Protein 5M1M (pdb70)

Organism: Influenza C virus (strain C/Ann Arbor/1/1950) (NCBI:txid11553)

Foldseek 3Di:
DVVLVLVLLCLVCVPPDDCVSVQLSCQLVVDDVSLLVSLVCLLVPPDPDDLVNSLLSNLVSCLSPVVRDARVSNLVVLCVLQVPDDPVLLVVLVVQLQVLPAQVSLLCCCVVVVDDPNSLSSQSSCCRVPVVVHDSRSSSSSSSSVSVVVSVVD

Radius of gyration: 14.57 Å; Cα contacts (8 Å, |Δi|>4): 169; chains: 1; bounding box: 37×27×37 Å

InterPro domains:
  IPR004267 Influenza C virus M2 protein [PF03021] (236-374)
  IPR004271 Influenza C virus M1 protein [PF03026] (1-235)

Nearest PDB structures (foldseek):
  5m1m-assembly1_A  TM=1.007E+00  e=1.439E-20  Influenza C virus (C/Ann Arbor/1/50)
  5cqe-assembly1_A  TM=7.209E-01  e=7.402E-03  Influenza A virus (A/Puerto Rico/8/1934(H1N1))
  1aa7-assembly1_B  TM=7.160E-01  e=8.946E-03  unidentified influenza virus
  5v7s-assembly2_A-2  TM=7.072E-01  e=1.134E-02  Influenza A virus (A/Wilson-Smith/1933(H1N1))
  4iq4-assembly1_A  TM=7.122E-01  e=4.270E-02  Kitasatospora aureofaciens

Structure (mmCIF, N/CA/C/O backbone):
data_5M1M
#
_entry.id   5M1M
#
_cell.length_a   66.398
_cell.length_b   26.841
_cell.length_c   77.224
_cell.angle_alpha   90.00
_cell.angle_beta   108.40
_cell.angle_gamma   90.00
#
_symmetry.space_group_name_H-M   'C 1 2 1'
#
loop_
_entity.id
_entity.type
_entity.pdbx_description
1 polymer 'Matrix protein 1'
2 non-polymer 'MAGNESIUM ION'
3 water water
#
loop_
_atom_site.group_PDB
_atom_site.id
_atom_site.type_symbol
_atom_site.label_atom_id
_atom_site.label_alt_id
_atom_site.label_comp_id
_atom_site.label_asym_id
_atom_site.label_entity_id
_atom_site.label_seq_id
_atom_site.pdbx_PDB_ins_code
_atom_site.Cartn_x
_atom_site.Cartn_y
_atom_site.Cartn_z
_atom_site.occupancy
_atom_site.B_iso_or_equiv
_atom_site.auth_seq_id
_atom_site.auth_comp_id
_atom_site.auth_asym_id
_atom_site.auth_atom_id
_atom_site.pdbx_PDB_model_num
ATOM 1 N N . ALA A 1 2 ? 4.359 33.281 15.891 1.00 30.00 2 ALA A N 1
ATOM 2 C CA . ALA A 1 2 ? 3.658 32.251 15.192 1.00 30.00 2 ALA A CA 1
ATOM 3 C C . ALA A 1 2 ? 3.431 31.271 16.289 1.00 30.00 2 ALA A C 1
ATOM 4 O O . ALA A 1 2 ? 3.167 30.133 16.038 1.00 30.00 2 ALA A O 1
ATOM 6 N N . HIS A 1 3 ? 3.582 31.746 17.521 1.00 33.94 3 HIS A N 1
ATOM 7 C CA . HIS A 1 3 ? 3.406 30.861 18.612 1.00 31.56 3 HIS A CA 1
ATOM 8 C C . HIS A 1 3 ? 2.030 30.391 18.742 1.00 28.65 3 HIS A C 1
ATOM 9 O O . HIS A 1 3 ? 1.857 29.362 19.246 1.00 25.86 3 HIS A O 1
ATOM 16 N N . GLU A 1 4 ? 1.086 31.083 18.189 1.00 26.82 4 GLU A N 1
ATOM 17 C CA . GLU A 1 4 ? -0.219 30.564 18.109 1.00 30.60 4 GLU A CA 1
ATOM 18 C C . GLU A 1 4 ? -0.321 29.277 17.282 1.00 27.49 4 GLU A C 1
ATOM 19 O O . GLU A 1 4 ? -0.984 28.359 17.647 1.00 27.46 4 GLU A O 1
ATOM 25 N N . ILE A 1 5 ? 0.402 29.220 16.185 1.00 25.85 5 ILE A N 1
ATOM 26 C CA . ILE A 1 5 ? 0.401 28.051 15.363 1.00 22.57 5 ILE A CA 1
ATOM 27 C C . ILE A 1 5 ? 1.207 27.036 16.070 1.00 23.34 5 ILE A C 1
ATOM 28 O O . ILE A 1 5 ? 0.839 25.908 16.011 1.00 22.51 5 ILE A O 1
ATOM 33 N N . LEU A 1 6 ? 2.232 27.438 16.804 1.00 20.97 6 LEU A N 1
ATOM 34 C CA . LEU A 1 6 ? 2.982 26.432 17.546 1.00 21.94 6 LEU A CA 1
ATOM 35 C C . LEU A 1 6 ? 2.089 25.705 18.545 1.00 22.98 6 LEU A C 1
ATOM 36 O O . LEU A 1 6 ? 2.089 24.475 18.613 1.00 21.88 6 LEU A O 1
ATOM 41 N N . ILE A 1 7 ? 1.327 26.472 19.318 1.00 23.95 7 ILE A N 1
ATOM 42 C CA . ILE A 1 7 ? 0.426 25.902 20.312 1.00 24.99 7 ILE A CA 1
ATOM 43 C C . ILE A 1 7 ? -0.535 24.905 19.676 1.00 25.35 7 ILE A C 1
ATOM 44 O O . ILE A 1 7 ? -0.765 23.821 20.212 1.00 23.23 7 ILE A O 1
ATOM 49 N N . ALA A 1 8 ? -1.094 25.278 18.529 1.00 24.64 8 ALA A N 1
ATOM 50 C CA . ALA A 1 8 ? -2.031 24.414 17.814 1.00 27.39 8 ALA A CA 1
ATOM 51 C C . ALA A 1 8 ? -1.376 23.097 17.417 1.00 25.25 8 ALA A C 1
ATOM 52 O O . ALA A 1 8 ? -1.969 22.030 17.579 1.00 24.79 8 ALA A O 1
ATOM 54 N N . GLU A 1 9 ? -0.159 23.166 16.884 1.00 23.44 9 GLU A N 1
ATOM 55 C CA . GLU A 1 9 ? 0.537 21.945 16.479 1.00 22.65 9 GLU A CA 1
ATOM 56 C C . GLU A 1 9 ? 0.946 21.084 17.677 1.00 21.45 9 GLU A C 1
ATOM 57 O O . GLU A 1 9 ? 1.034 19.857 17.569 1.00 20.51 9 GLU A O 1
ATOM 63 N N . THR A 1 10 ? 1.228 21.721 18.807 1.00 22.29 10 THR A N 1
ATOM 64 C CA . THR A 1 1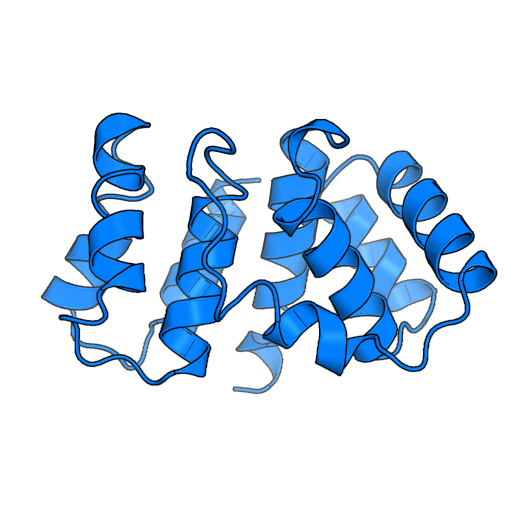0 ? 1.626 20.993 20.001 1.00 25.38 10 THR A CA 1
ATOM 65 C C . THR A 1 10 ? 0.406 20.264 20.547 1.00 24.23 10 THR A C 1
ATOM 66 O O . THR A 1 10 ? 0.498 19.101 20.945 1.00 23.60 10 THR A O 1
ATOM 70 N N . GLU A 1 11 ? -0.717 20.954 20.512 1.00 23.98 11 GLU A N 1
ATOM 71 C CA . GLU A 1 11 ? -2.003 20.370 20.906 1.00 26.16 11 GLU A CA 1
ATOM 72 C C . GLU A 1 11 ? -2.330 19.152 20.073 1.00 25.44 11 GLU A C 1
ATOM 73 O O . GLU A 1 11 ? -2.748 18.162 20.594 1.00 27.25 11 GLU A O 1
ATOM 79 N N . ALA A 1 12 ? -2.123 19.256 18.767 1.00 23.74 12 ALA A N 1
ATOM 80 C CA . ALA A 1 12 ? -2.342 18.140 17.856 1.00 20.68 12 ALA A CA 1
ATOM 81 C C . ALA A 1 12 ? -1.339 17.016 18.110 1.00 22.26 12 ALA A C 1
ATOM 82 O O . ALA A 1 12 ? -1.701 15.838 18.097 1.00 23.68 12 ALA A O 1
ATOM 84 N N . PHE A 1 13 ? -0.075 17.374 18.327 1.00 22.05 13 PHE A N 1
ATOM 85 C CA . PHE A 1 13 ? 0.946 16.388 18.652 1.00 18.44 13 PHE A CA 1
ATOM 86 C C . PHE A 1 13 ? 0.560 15.584 19.890 1.00 22.01 13 PHE A C 1
ATOM 87 O O . PHE A 1 13 ? 0.848 14.397 19.969 1.00 27.66 13 PHE A O 1
ATOM 95 N N . LEU A 1 14 ? -0.095 16.248 20.843 1.00 19.97 14 LEU A N 1
ATOM 96 C CA . LEU A 1 14 ? -0.469 15.626 22.120 1.00 24.09 14 LEU A CA 1
ATOM 97 C C . LEU A 1 14 ? -1.889 15.071 22.148 1.00 26.64 14 LEU A C 1
ATOM 98 O O . LEU A 1 14 ? -2.407 14.777 23.224 1.00 27.65 14 LEU A O 1
ATOM 103 N N . LYS A 1 15 ? -2.507 14.902 20.993 1.00 24.68 15 LYS A N 1
ATOM 104 C CA . LYS A 1 15 ? -3.944 14.617 20.948 1.00 23.57 15 LYS A CA 1
ATOM 105 C C . LYS A 1 15 ? -4.289 13.295 21.612 1.00 30.14 15 LYS A C 1
ATOM 106 O O . LYS A 1 15 ? -5.412 13.078 22.040 1.00 27.04 15 LYS A O 1
ATOM 112 N N . ASN A 1 16 ? -3.330 12.408 21.661 1.00 30.00 16 ASN A N 1
ATOM 113 C CA . ASN A 1 16 ? -3.620 11.093 22.184 1.00 30.00 16 ASN A CA 1
ATOM 114 C C . ASN A 1 16 ? -3.370 10.930 23.662 1.00 30.00 16 ASN A C 1
ATOM 115 O O . ASN A 1 16 ? -3.789 9.933 24.253 1.00 30.00 16 ASN A O 1
ATOM 120 N N . VAL A 1 17 ? -2.740 11.918 24.289 1.00 30.00 17 VAL A N 1
ATOM 121 C CA . VAL A 1 17 ? -2.615 11.933 25.758 1.00 30.00 17 VAL A CA 1
ATOM 122 C C . VAL A 1 17 ? -3.893 12.404 26.462 1.00 30.00 17 VAL A C 1
ATOM 123 O O . VAL A 1 17 ? -4.795 12.893 25.803 1.00 30.00 17 VAL A O 1
ATOM 127 N N . ALA A 1 18 ? -3.949 12.246 27.780 1.00 30.00 18 ALA A N 1
ATOM 128 C CA . ALA A 1 18 ? -5.120 12.646 28.552 1.00 30.00 18 ALA A CA 1
ATOM 129 C C . ALA A 1 18 ? -5.332 14.156 28.499 1.00 30.00 18 ALA A C 1
ATOM 130 O O . ALA A 1 18 ? -4.398 14.915 28.240 1.00 30.00 18 ALA A O 1
ATOM 132 N N . PRO A 1 19 ? -6.566 14.583 28.746 1.00 30.00 19 PRO A N 1
ATOM 133 C CA . PRO A 1 19 ? -6.905 16.010 28.732 1.00 30.00 19 PRO A CA 1
ATOM 134 C C . PRO A 1 19 ? -6.109 16.788 29.774 1.00 30.00 19 PRO A C 1
ATOM 135 O O . PRO A 1 19 ? -5.254 17.598 29.417 1.00 30.00 19 PRO A O 1
ATOM 139 N N . GLU A 1 20 ? -6.392 16.540 31.048 1.00 30.00 20 GLU A N 1
ATOM 140 C CA . GLU A 1 20 ? -5.693 17.218 32.133 1.00 30.00 20 GLU A CA 1
ATOM 141 C C . GLU A 1 20 ? -4.191 17.259 31.874 1.00 30.00 20 GLU A C 1
ATOM 142 O O . GLU A 1 20 ? -3.548 18.293 32.053 1.00 30.00 20 GLU A O 1
ATOM 148 N N . THR A 1 21 ? -3.638 16.127 31.451 1.00 33.98 21 THR A N 1
ATOM 149 C CA . THR A 1 21 ? -2.213 16.033 31.158 1.00 42.85 21 THR A CA 1
ATOM 150 C C . THR A 1 21 ? -1.826 16.971 30.020 1.00 42.70 21 THR A C 1
ATOM 151 O O . THR A 1 21 ? -0.863 17.730 30.128 1.00 38.38 21 THR A O 1
ATOM 155 N N . ARG A 1 22 ? -2.572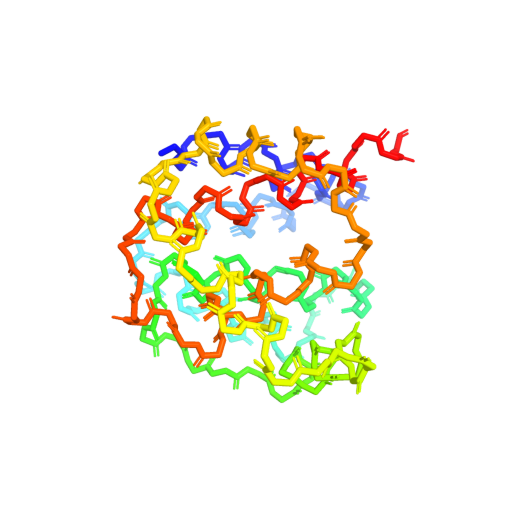 16.893 28.933 1.00 39.29 22 ARG A N 1
ATOM 156 C CA . ARG A 1 22 ? -2.360 17.754 27.810 1.00 30.99 22 ARG A CA 1
ATOM 157 C C . ARG A 1 22 ? -2.662 19.136 28.214 1.00 35.22 22 ARG A C 1
ATOM 158 O O . ARG A 1 22 ? -1.957 20.004 27.944 1.00 31.27 22 ARG A O 1
ATOM 166 N N . THR A 1 23 ? -3.727 19.336 28.963 1.00 33.64 23 THR A N 1
ATOM 167 C CA . THR A 1 23 ? -4.127 20.646 29.447 1.00 36.49 23 THR A CA 1
ATOM 168 C C . THR A 1 23 ? -3.064 21.220 30.389 1.00 29.55 23 THR A C 1
ATOM 169 O O . THR A 1 23 ? -2.775 22.413 30.349 1.00 34.34 23 THR A O 1
ATOM 173 N N . ALA A 1 24 ? -2.466 20.359 31.207 1.00 38.78 24 ALA A N 1
ATOM 174 C CA . ALA A 1 24 ? -1.415 20.786 32.130 1.00 37.75 24 ALA A CA 1
ATOM 175 C C . ALA A 1 24 ? -0.201 21.307 31.366 1.00 26.51 24 ALA A C 1
ATOM 176 O O . ALA A 1 24 ? 0.356 22.352 31.710 1.00 34.70 24 ALA A O 1
ATOM 178 N N . ILE A 1 25 ? 0.207 20.566 30.335 1.00 27.82 25 ILE A N 1
ATOM 179 C CA . ILE A 1 25 ? 1.340 20.949 29.498 1.00 30.12 25 ILE A CA 1
ATOM 180 C C . ILE A 1 25 ? 1.051 22.228 28.709 1.00 29.60 25 ILE A C 1
ATOM 181 O O . ILE A 1 25 ? 1.824 23.182 28.766 1.00 24.66 25 ILE A O 1
ATOM 186 N N . ILE A 1 26 ? -0.071 22.257 27.991 1.00 25.62 26 ILE A N 1
ATOM 187 C CA . ILE A 1 26 ? -0.413 23.422 27.177 1.00 23.85 26 ILE A CA 1
ATOM 188 C C . ILE A 1 26 ? -0.636 24.686 28.021 1.00 26.09 26 ILE A C 1
ATOM 189 O O . ILE A 1 26 ? -0.175 25.770 27.656 1.00 25.67 26 ILE A O 1
ATOM 194 N N A SER A 1 27 ? -1.290 24.512 29.156 0.50 28.60 27 SER A N 1
ATOM 195 N N B SER A 1 27 ? -1.211 24.544 29.162 0.50 28.60 27 SER A N 1
ATOM 196 C CA A SER A 1 27 ? -1.521 25.638 30.048 0.50 28.35 27 SER A CA 1
ATOM 197 C CA B SER A 1 27 ? -1.447 25.694 30.036 0.50 28.35 27 SER A CA 1
ATOM 198 C C A SER A 1 27 ? -0.256 26.234 30.626 0.50 27.12 27 SER A C 1
ATOM 199 C C B SER A 1 27 ? -0.143 26.267 30.586 0.50 27.12 27 SER A C 1
ATOM 200 O O A SER A 1 27 ? -0.119 27.423 30.744 0.50 26.21 27 SER A O 1
ATOM 201 O O B SER A 1 27 ? 0.004 27.485 30.718 0.50 26.21 27 SER A O 1
ATOM 206 N N . ALA A 1 28 ? 0.700 25.381 30.896 1.00 27.28 28 ALA A N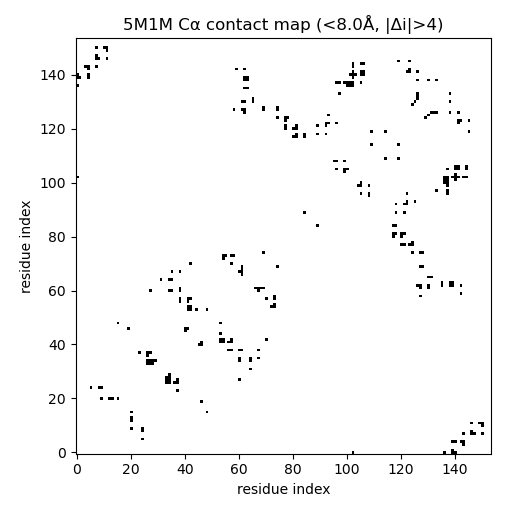 1
ATOM 207 C CA . ALA A 1 28 ? 1.995 25.802 31.420 1.00 25.42 28 ALA A CA 1
ATOM 208 C C . ALA A 1 28 ? 2.833 26.500 30.358 1.00 25.86 28 ALA A C 1
ATOM 209 O O . ALA A 1 28 ? 3.426 27.549 30.619 1.00 26.14 28 ALA A O 1
ATOM 211 N N . ILE A 1 29 ? 2.896 25.927 29.159 1.00 25.40 29 ILE A N 1
ATOM 212 C CA . ILE A 1 29 ? 3.728 26.536 28.126 1.00 26.95 29 ILE A CA 1
ATOM 213 C C . ILE A 1 29 ? 3.187 27.907 27.699 1.00 26.84 29 ILE A C 1
ATOM 214 O O . ILE A 1 29 ? 3.944 28.769 27.268 1.00 26.77 29 ILE A O 1
ATOM 219 N N . THR A 1 30 ? 1.886 28.130 27.884 1.00 27.63 30 THR A N 1
ATOM 220 C CA . THR A 1 30 ? 1.293 29.431 27.590 1.00 27.00 30 THR A CA 1
ATOM 221 C C . THR A 1 30 ? 1.086 30.262 28.857 1.00 29.83 30 THR A C 1
ATOM 222 O O . THR A 1 30 ? 0.395 31.284 28.838 1.00 30.33 30 THR A O 1
ATOM 226 N N . GLY A 1 31 ? 1.690 29.826 29.956 1.00 21.91 31 GLY A N 1
ATOM 227 C CA . GLY A 1 31 ? 1.494 30.490 31.233 1.00 24.08 31 GLY A CA 1
ATOM 228 C C . GLY A 1 31 ? 2.639 31.372 31.702 1.00 21.91 31 GLY A C 1
ATOM 229 O O . GLY A 1 31 ? 2.658 31.794 32.864 1.00 26.03 31 GLY A O 1
ATOM 230 N N . GLY A 1 32 ? 3.599 31.654 30.820 1.00 21.88 32 GLY A N 1
ATOM 231 C CA . GLY A 1 32 ? 4.737 32.469 31.197 1.00 20.67 32 GLY A CA 1
ATOM 232 C C . GLY A 1 32 ? 6.003 31.658 31.438 1.00 18.97 32 GLY A C 1
ATOM 233 O O . GLY A 1 32 ? 5.960 30.418 31.456 1.00 20.83 32 GLY A O 1
ATOM 234 N N . LYS A 1 33 ? 7.099 32.360 31.638 1.00 19.54 33 LYS A N 1
ATOM 235 C CA . LYS A 1 33 ? 8.422 31.767 31.731 1.00 16.91 33 LYS A CA 1
ATOM 236 C C . LYS A 1 33 ? 8.522 30.779 32.915 1.00 18.37 33 LYS A C 1
ATOM 237 O O . LYS A 1 33 ? 8.954 29.733 32.719 1.00 18.52 33 LYS A O 1
ATOM 243 N N . SER A 1 34 ? 8.098 31.196 34.100 1.00 18.57 34 SER A N 1
ATOM 244 C CA . SER A 1 34 ? 8.174 30.350 35.286 1.00 21.73 34 SER A CA 1
ATOM 245 C C . SER A 1 34 ? 7.350 29.073 35.125 1.00 21.06 34 SER A C 1
ATOM 246 O O . SER A 1 34 ? 7.809 27.981 35.455 1.00 20.44 34 SER A O 1
ATOM 249 N N . ALA A 1 35 ? 6.135 29.207 34.603 1.00 19.23 35 ALA A N 1
ATOM 250 C CA . ALA A 1 35 ? 5.293 28.051 34.349 1.00 22.16 35 ALA A CA 1
ATOM 251 C C . ALA A 1 35 ? 5.943 27.084 33.352 1.00 20.13 35 ALA A C 1
ATOM 252 O O . ALA A 1 35 ? 5.952 25.873 33.574 1.00 20.72 35 ALA A O 1
ATOM 254 N N . CYS A 1 36 ? 6.498 27.612 32.261 1.00 17.15 36 CYS A N 1
ATOM 255 C CA . CYS A 1 36 ? 7.057 26.754 31.227 1.00 18.53 36 CYS A CA 1
ATOM 256 C C . CYS A 1 36 ? 8.304 26.037 31.739 1.00 19.29 36 CYS A C 1
ATOM 257 O O . CYS A 1 36 ? 8.516 24.852 31.448 1.00 19.91 36 CYS A O 1
ATOM 260 N N . LYS A 1 37 ? 9.090 26.753 32.517 1.00 19.86 37 LYS A N 1
ATOM 261 C CA . LYS A 1 37 ? 10.264 26.194 33.088 1.00 20.47 37 LYS A CA 1
ATOM 262 C C . LYS A 1 37 ? 9.899 24.984 33.965 1.00 18.56 37 LYS A C 1
ATOM 263 O O . LYS A 1 37 ? 10.544 24.022 34.023 1.00 19.69 37 LYS A O 1
ATOM 269 N N A SER A 1 38 ? 8.915 25.211 34.855 0.50 18.94 38 SER A N 1
ATOM 270 N N B SER A 1 38 ? 9.015 25.211 34.855 0.50 18.94 38 SER A N 1
ATOM 271 C CA A SER A 1 38 ? 8.406 24.135 35.696 0.50 20.07 38 SER A CA 1
ATOM 272 C CA B SER A 1 38 ? 8.506 24.135 35.696 0.50 20.07 38 SER A CA 1
ATOM 273 C C A SER A 1 38 ? 7.910 22.942 34.894 0.50 19.44 38 SER A C 1
ATOM 274 C C B SER A 1 38 ? 8.010 22.942 34.894 0.50 19.44 38 SER A C 1
ATOM 275 O O A SER A 1 38 ? 8.185 21.800 35.258 0.50 21.01 38 SER A O 1
ATOM 276 O O B SER A 1 38 ? 8.285 21.800 35.258 0.50 21.01 38 SER A O 1
ATOM 281 N N . ALA A 1 39 ? 7.192 23.207 33.803 1.00 20.52 39 ALA A N 1
ATOM 282 C CA . ALA A 1 39 ? 6.725 22.139 32.932 1.00 20.57 39 ALA A CA 1
ATOM 283 C C . ALA A 1 39 ? 7.899 21.383 32.293 1.00 17.20 39 ALA A C 1
ATOM 284 O O . ALA A 1 39 ? 7.828 20.166 32.119 1.00 19.96 39 ALA A O 1
ATOM 286 N N . ALA A 1 40 ? 8.981 22.089 31.960 1.00 17.06 40 ALA A N 1
ATOM 287 C CA . ALA A 1 40 ? 10.123 21.431 31.339 1.00 19.59 40 ALA A CA 1
ATOM 288 C C . ALA A 1 40 ? 10.812 20.490 32.317 1.00 20.36 40 ALA A C 1
ATOM 289 O O . ALA A 1 40 ? 11.253 19.404 31.940 1.00 19.28 40 ALA A O 1
ATOM 291 N N . LYS A 1 41 ? 10.877 20.851 33.565 1.00 20.59 41 LYS A N 1
ATOM 292 C CA . LYS A 1 41 ? 11.429 20.022 34.586 1.00 21.03 41 LYS A CA 1
ATOM 293 C C . LYS A 1 41 ? 10.563 18.787 34.798 1.00 19.39 41 LYS A C 1
ATOM 294 O O . LYS A 1 41 ? 11.049 17.754 34.897 1.00 22.23 41 LYS A O 1
ATOM 300 N N . LEU A 1 42 ? 9.276 18.938 34.799 1.00 18.45 42 LEU A N 1
ATOM 301 C CA . LEU A 1 42 ? 8.342 17.823 34.890 1.00 19.57 42 LEU A CA 1
ATOM 302 C C . LEU A 1 42 ? 8.556 16.846 33.737 1.00 18.58 42 LEU A C 1
ATOM 303 O O . LEU A 1 42 ? 8.595 15.627 33.941 1.00 19.63 42 LEU A O 1
ATOM 308 N N . ILE A 1 43 ? 8.683 17.399 32.534 1.00 19.63 43 ILE A N 1
ATOM 309 C CA . ILE A 1 43 ? 8.925 16.614 31.328 1.00 17.77 43 ILE A CA 1
ATOM 310 C C . ILE A 1 43 ? 10.217 15.818 31.430 1.00 20.06 43 ILE A C 1
ATOM 311 O O . ILE A 1 43 ? 10.214 14.599 31.206 1.00 18.37 43 ILE A O 1
ATOM 316 N N . LYS A 1 44 ? 11.313 16.469 31.733 1.00 18.60 44 LYS A N 1
ATOM 317 C CA . LYS A 1 44 ? 12.595 15.794 31.784 1.00 19.70 44 LYS A CA 1
ATOM 318 C C . LYS A 1 44 ? 12.726 14.762 32.896 1.00 19.65 44 LYS A C 1
ATOM 319 O O . LYS A 1 44 ? 13.460 13.855 32.800 1.00 22.53 44 LYS A O 1
ATOM 325 N N . ASN A 1 45 ? 11.955 14.935 33.933 1.00 21.47 45 ASN A N 1
ATOM 326 C CA . ASN A 1 45 ? 11.942 13.960 34.970 1.00 20.42 45 ASN A CA 1
ATOM 327 C C . ASN A 1 45 ? 10.976 12.813 34.715 1.00 19.92 45 ASN A C 1
ATOM 328 O O . ASN A 1 45 ? 10.909 11.911 35.437 1.00 23.47 45 ASN A O 1
ATOM 333 N N . GLU A 1 46 ? 10.245 12.893 33.645 1.00 18.95 46 GLU A N 1
ATOM 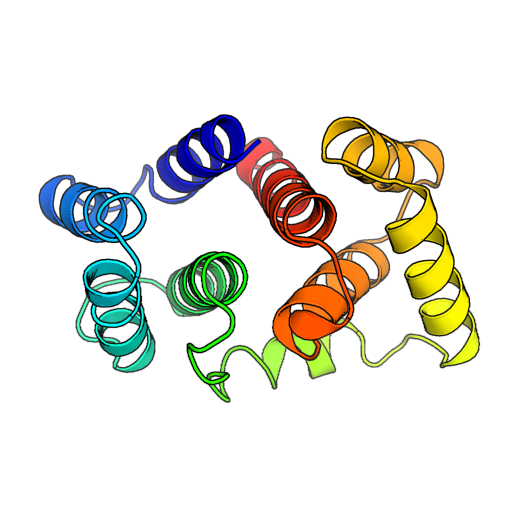334 C CA . GLU A 1 46 ? 9.448 11.796 33.166 1.00 21.46 46 GLU A CA 1
ATOM 335 C C . GLU A 1 46 ? 8.476 11.230 34.195 1.00 20.82 46 GLU A C 1
ATOM 336 O O . GLU A 1 46 ? 8.347 10.099 34.296 1.00 25.89 46 GLU A O 1
ATOM 342 N N . HIS A 1 47 ? 7.755 12.096 34.861 1.00 23.87 47 HIS A N 1
ATOM 343 C CA . HIS A 1 47 ? 6.700 11.719 35.797 1.00 22.52 47 HIS A CA 1
ATOM 344 C C . HIS A 1 47 ? 5.378 11.493 35.067 1.00 27.38 47 HIS A C 1
ATOM 345 O O . HIS A 1 47 ? 4.547 10.703 35.511 1.00 29.03 47 HIS A O 1
ATOM 352 N N . LEU A 1 48 ? 5.179 12.195 33.952 1.00 24.83 48 LEU A N 1
ATOM 353 C CA . LEU A 1 48 ? 3.958 12.037 33.165 1.00 21.12 48 LEU A CA 1
ATOM 354 C C . LEU A 1 48 ? 4.069 10.817 32.267 1.00 23.15 48 LEU A C 1
ATOM 355 O O . LEU A 1 48 ? 5.171 10.446 31.856 1.00 24.07 48 LEU A O 1
ATOM 360 N N . PRO A 1 49 ? 2.930 10.184 31.959 1.00 21.99 49 PRO A N 1
ATOM 361 C CA . PRO A 1 49 ? 2.972 8.983 31.122 1.00 24.41 49 PRO A CA 1
ATOM 362 C C . PRO A 1 49 ? 3.080 9.319 29.645 1.00 30.78 49 PRO A C 1
ATOM 363 O O . PRO A 1 49 ? 2.118 9.155 28.888 1.00 42.62 49 PRO A O 1
ATOM 367 N N . LEU A 1 50 ? 4.260 9.780 29.246 1.00 22.18 50 LEU A N 1
ATOM 368 C CA . LEU A 1 50 ? 4.554 10.078 27.849 1.00 21.64 50 LEU A CA 1
ATOM 369 C C . LEU A 1 50 ? 5.539 9.046 27.320 1.00 25.47 50 LEU A C 1
ATOM 370 O O . LEU A 1 50 ? 6.388 8.540 28.066 1.00 23.78 50 LEU A O 1
ATOM 375 N N . MET A 1 51 ? 5.438 8.742 26.032 1.00 24.59 51 MET A N 1
ATOM 376 C CA . MET A 1 51 ? 6.471 7.963 25.366 1.00 24.62 51 MET A CA 1
ATOM 377 C C . MET A 1 51 ? 7.764 8.780 25.327 1.00 26.31 51 MET A C 1
ATOM 378 O O . MET A 1 51 ? 7.740 10.014 25.457 1.00 23.13 51 MET A O 1
ATOM 383 N N . SER A 1 52 ? 8.893 8.092 25.175 1.00 21.09 52 SER A N 1
ATOM 384 C CA . SER A 1 52 ? 10.201 8.741 25.215 1.00 23.76 52 SER A CA 1
ATOM 385 C C . SER A 1 52 ? 10.296 9.866 24.183 1.00 27.19 52 SER A C 1
ATOM 386 O O . SER A 1 52 ? 10.743 10.972 24.504 1.00 24.57 52 SER A O 1
ATOM 389 N N . GLY A 1 53 ? 9.836 9.588 22.963 1.00 21.88 53 GLY A N 1
ATOM 390 C CA . GLY A 1 53 ? 9.840 10.578 21.897 1.00 20.90 53 GLY A CA 1
ATOM 391 C C . GLY A 1 53 ? 8.935 11.764 22.181 1.00 22.25 53 GLY A C 1
ATOM 392 O O . GLY A 1 53 ? 9.244 12.887 21.791 1.00 22.96 53 GLY A O 1
ATOM 393 N N . GLU A 1 54 ? 7.815 11.521 22.856 1.00 21.45 54 GLU A N 1
ATOM 394 C CA . GLU A 1 54 ? 6.895 12.594 23.207 1.00 22.13 54 GLU A CA 1
ATOM 395 C C . GLU A 1 54 ? 7.534 13.520 24.233 1.00 22.07 54 GLU A C 1
ATOM 396 O O . GLU A 1 54 ? 7.444 14.743 24.117 1.00 19.80 54 GLU A O 1
ATOM 402 N N . ALA A 1 55 ? 8.203 12.930 25.222 1.00 19.95 55 ALA A N 1
ATOM 403 C CA . ALA A 1 55 ? 8.887 13.728 26.232 1.00 20.10 55 ALA A CA 1
ATOM 404 C C . ALA A 1 55 ? 9.996 14.590 25.628 1.00 18.20 55 ALA A C 1
ATOM 405 O O . ALA A 1 55 ? 10.048 15.794 25.895 1.00 18.67 55 ALA A O 1
ATOM 407 N N . THR A 1 56 ? 10.866 13.985 24.816 1.00 17.71 56 THR A N 1
ATOM 408 C CA . THR A 1 56 ? 11.930 14.771 24.180 1.00 17.33 56 THR A CA 1
ATOM 409 C C . THR A 1 56 ? 11.350 15.862 23.276 1.00 21.25 56 THR A C 1
ATOM 410 O O . THR A 1 56 ? 11.836 17.001 23.284 1.00 19.84 56 THR A O 1
ATOM 414 N N . THR A 1 57 ? 10.292 15.542 22.531 1.00 19.27 57 THR A N 1
ATOM 415 C CA . THR A 1 57 ? 9.679 16.535 21.654 1.00 18.59 57 THR A CA 1
ATOM 416 C C . THR A 1 57 ? 9.168 17.741 22.442 1.00 16.23 57 THR A C 1
ATOM 417 O O . THR A 1 57 ? 9.401 18.897 22.074 1.00 19.38 57 THR A O 1
ATOM 421 N N . MET A 1 58 ? 8.506 17.462 23.560 1.00 18.23 58 MET A N 1
ATOM 422 C CA . MET A 1 58 ? 7.986 18.527 24.400 1.00 19.09 58 MET A CA 1
ATOM 423 C C . MET A 1 58 ? 9.079 19.360 25.055 1.00 18.74 58 MET A C 1
ATOM 424 O O . MET A 1 58 ? 8.926 20.577 25.190 1.00 18.43 58 MET A O 1
ATOM 429 N N . HIS A 1 59 ? 10.184 18.730 25.441 1.00 16.63 59 HIS A N 1
ATOM 430 C CA . HIS A 1 59 ? 11.284 19.501 26.016 1.00 16.10 59 HIS A CA 1
ATOM 431 C C . HIS A 1 59 ? 11.884 20.458 24.984 1.00 16.25 59 HIS A C 1
ATOM 432 O O . HIS A 1 59 ? 12.247 21.576 25.309 1.00 16.85 59 HIS A O 1
ATOM 439 N N . ILE A 1 60 ? 11.989 19.999 23.745 1.00 15.39 60 ILE A N 1
ATOM 440 C CA . ILE A 1 60 ? 12.473 20.828 22.647 1.00 16.70 60 ILE A CA 1
ATOM 441 C C . ILE A 1 60 ? 11.533 22.018 22.435 1.00 16.81 60 ILE A C 1
ATOM 442 O O . ILE A 1 60 ? 11.990 23.169 22.308 1.00 16.98 60 ILE A O 1
ATOM 447 N N . VAL A 1 61 ? 10.225 21.761 22.416 1.00 16.36 61 VAL A N 1
ATOM 448 C CA . VAL A 1 61 ? 9.259 22.849 22.302 1.00 17.47 61 VAL A CA 1
ATOM 449 C C . VAL A 1 61 ? 9.457 23.886 23.418 1.00 19.27 61 VAL A C 1
ATOM 450 O O . VAL A 1 61 ? 9.512 25.090 23.161 1.00 19.42 61 VAL A O 1
ATOM 454 N N . MET A 1 62 ? 9.635 23.416 24.646 1.00 18.26 62 MET A N 1
ATOM 455 C CA . MET A 1 62 ? 9.724 24.313 25.795 1.00 18.59 62 MET A CA 1
ATOM 456 C C . MET A 1 62 ? 11.011 25.131 25.826 1.00 19.50 62 MET A C 1
ATOM 457 O O . MET A 1 62 ? 10.971 26.348 26.042 1.00 18.44 62 MET A O 1
ATOM 462 N N . ARG A 1 63 ? 12.144 24.483 25.594 1.00 20.04 63 ARG A N 1
ATOM 463 C CA . ARG A 1 63 ? 13.421 25.194 25.530 1.00 21.44 63 ARG A CA 1
ATOM 464 C C . ARG A 1 63 ? 13.475 26.202 24.379 1.00 21.38 63 ARG A C 1
ATOM 465 O O . ARG A 1 63 ? 14.106 27.260 24.505 1.00 21.77 63 ARG A O 1
ATOM 473 N N A CYS A 1 64 ? 12.835 25.901 23.259 0.48 16.97 64 CYS A N 1
ATOM 474 N N B CYS A 1 64 ? 12.809 25.880 23.266 0.52 16.95 64 CYS A N 1
ATOM 475 C CA A CYS A 1 64 ? 12.857 26.869 22.172 0.48 20.87 64 CYS A CA 1
ATOM 476 C CA B CYS A 1 64 ? 12.730 26.796 22.121 0.52 20.79 64 CYS A CA 1
ATOM 477 C C A CYS A 1 64 ? 11.960 28.090 22.463 0.48 20.76 64 CYS A C 1
ATOM 478 C C B CYS A 1 64 ? 11.984 28.076 22.498 0.52 20.76 64 CYS A C 1
ATOM 479 O O A CYS A 1 64 ? 12.180 29.173 21.921 0.48 21.54 64 CYS A O 1
ATOM 480 O O B CYS A 1 64 ? 12.323 29.171 22.049 0.52 21.20 64 CYS A O 1
ATOM 485 N N . LEU A 1 65 ? 10.986 27.931 23.358 1.00 20.15 65 LEU A N 1
ATOM 486 C CA . LEU A 1 65 ? 10.166 29.066 23.788 1.00 18.55 65 LEU A CA 1
ATOM 487 C C . LEU A 1 65 ? 10.898 29.931 24.817 1.00 22.01 65 LEU A C 1
ATOM 488 O O . LEU A 1 65 ? 10.848 31.171 24.769 1.00 19.86 65 LEU A O 1
ATOM 493 N N . TYR A 1 66 ? 11.565 29.271 25.756 1.00 18.36 66 TYR A N 1
ATOM 494 C CA . TYR A 1 66 ? 12.336 29.953 26.793 1.00 16.28 66 TYR A CA 1
ATOM 495 C C . TYR A 1 66 ? 13.720 29.319 26.931 1.00 18.43 66 TYR A C 1
ATOM 496 O O . TYR A 1 66 ? 13.891 28.353 27.679 1.00 21.08 66 TYR A O 1
ATOM 505 N N . PRO A 1 67 ? 14.708 29.869 26.208 1.00 19.64 67 PRO A N 1
ATOM 506 C CA . PRO A 1 67 ? 16.052 29.272 26.149 1.00 19.02 67 PRO A CA 1
ATOM 507 C C . PRO A 1 67 ? 16.806 29.232 27.485 1.00 21.92 67 PRO A C 1
ATOM 508 O O . PRO A 1 67 ? 17.838 28.566 27.548 1.00 22.63 67 PRO A O 1
ATOM 512 N N . GLU A 1 68 ? 16.331 29.932 28.517 1.00 21.56 68 GLU A N 1
ATOM 513 C CA . GLU A 1 68 ? 16.893 29.773 29.859 1.00 23.23 68 GLU A CA 1
ATOM 514 C C . GLU A 1 68 ? 16.783 28.319 30.362 1.00 19.45 68 GLU A C 1
ATOM 515 O O . GLU A 1 68 ? 17.602 27.869 31.175 1.00 23.27 68 GLU A O 1
ATOM 521 N N . ILE A 1 69 ? 15.761 27.594 29.902 1.00 20.51 69 ILE A N 1
ATOM 522 C CA . ILE A 1 69 ? 15.616 26.171 30.217 1.00 19.23 69 ILE A CA 1
ATOM 523 C C . ILE A 1 69 ? 16.838 25.414 29.703 1.00 19.57 69 ILE A C 1
ATOM 524 O O . ILE A 1 69 ? 17.131 25.456 28.509 1.00 20.23 69 ILE A O 1
ATOM 529 N N . LYS A 1 70 ? 17.539 24.732 30.603 1.00 22.45 70 LYS A N 1
ATOM 530 C CA . LYS A 1 70 ? 18.728 23.973 30.234 1.00 22.23 70 LYS A CA 1
ATOM 531 C C . LYS A 1 70 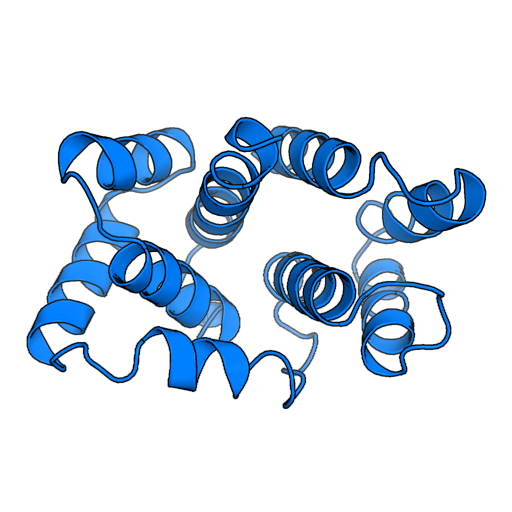? 18.380 22.825 29.292 1.00 22.89 70 LYS A C 1
ATOM 532 O O . LYS A 1 70 ? 17.220 22.428 29.184 1.00 23.96 70 LYS A O 1
ATOM 538 N N . PRO A 1 71 ? 19.392 22.296 28.613 1.00 22.01 71 PRO A N 1
ATOM 539 C CA . PRO A 1 71 ? 19.195 21.187 27.674 1.00 22.47 71 PRO A CA 1
ATOM 540 C C . PRO A 1 71 ? 19.140 19.841 28.390 1.00 21.35 71 PRO A C 1
ATOM 541 O O . PRO A 1 71 ? 19.924 19.598 29.307 1.00 27.27 71 PRO A O 1
ATOM 545 N N . TRP A 1 72 ? 18.219 18.980 27.969 1.00 19.44 72 TRP A N 1
ATOM 546 C CA . TRP A 1 72 ? 18.070 17.669 28.570 1.00 18.43 72 TRP A CA 1
ATOM 547 C C . TRP A 1 72 ? 18.922 16.701 27.756 1.00 19.67 72 TRP A C 1
ATOM 548 O O . TRP A 1 72 ? 18.735 16.593 26.540 1.00 18.57 72 TRP A O 1
ATOM 559 N N . LYS A 1 73 ? 19.835 15.998 28.395 1.00 20.01 73 LYS A N 1
ATOM 560 C CA . LYS A 1 73 ? 20.742 15.106 27.689 1.00 22.81 73 LYS A CA 1
ATOM 561 C C . LYS A 1 73 ? 20.043 14.172 26.754 1.00 22.27 73 LYS A C 1
ATOM 562 O O . LYS A 1 73 ? 20.503 13.916 25.686 1.00 20.79 73 LYS A O 1
ATOM 568 N N . LYS A 1 74 ? 18.935 13.617 27.171 1.00 20.31 74 LYS A N 1
ATOM 569 C CA . LYS A 1 74 ? 18.206 12.661 26.327 1.00 22.68 74 LYS A CA 1
ATOM 570 C C . LYS A 1 74 ? 17.804 13.268 24.983 1.00 23.14 74 LYS A C 1
ATOM 571 O O . LYS A 1 74 ? 17.925 12.629 23.936 1.00 23.06 74 LYS A O 1
ATOM 577 N N . ALA A 1 75 ? 17.364 14.523 25.008 1.00 19.32 75 ALA A N 1
ATOM 578 C CA . ALA A 1 75 ? 16.952 15.224 23.789 1.00 21.21 75 ALA A CA 1
ATOM 579 C C . ALA A 1 75 ? 18.170 15.622 22.972 1.00 19.02 75 ALA A C 1
ATOM 580 O O . ALA A 1 75 ? 18.190 15.463 21.739 1.00 18.62 75 ALA A O 1
ATOM 582 N N A SER A 1 76 ? 19.194 16.124 23.658 0.47 18.01 76 SER A N 1
ATOM 583 N N B SER A 1 76 ? 19.182 16.129 23.667 0.53 17.99 76 SER A N 1
ATOM 584 C CA A SER A 1 76 ? 20.430 16.549 23.004 0.47 18.41 76 SER A CA 1
ATOM 585 C CA B SER A 1 76 ? 20.428 16.547 23.036 0.53 18.41 76 SER A CA 1
ATOM 586 C C A SER A 1 76 ? 21.116 15.393 22.283 0.47 19.35 76 SER A C 1
ATOM 587 C C B SER A 1 76 ? 21.079 15.391 22.286 0.53 19.35 76 SER A C 1
ATOM 588 O O A SER A 1 76 ? 21.516 15.518 21.122 0.47 20.41 76 SER A O 1
ATOM 589 O O B SER A 1 76 ? 21.405 15.513 21.102 0.53 20.40 76 SER A O 1
ATOM 594 N N . ASP A 1 77 ? 21.251 14.266 22.972 1.00 20.82 77 ASP A N 1
ATOM 595 C CA . ASP A 1 77 ? 21.886 13.092 22.382 1.00 21.07 77 ASP A CA 1
ATOM 596 C C . ASP A 1 77 ? 21.084 12.587 21.193 1.00 22.51 77 ASP A C 1
ATOM 597 O O . ASP A 1 77 ? 21.659 12.197 20.179 1.00 22.02 77 ASP A O 1
ATOM 602 N N . MET A 1 78 ? 19.778 12.554 21.291 1.00 19.59 78 MET A N 1
ATOM 603 C CA . MET A 1 78 ? 18.924 12.165 20.244 1.00 22.27 78 MET A CA 1
ATOM 604 C C . MET A 1 78 ? 19.135 12.970 18.949 1.00 23.19 78 MET A C 1
ATOM 605 O O . MET A 1 78 ? 19.242 12.413 17.896 1.00 22.00 78 MET A O 1
ATOM 610 N N . LEU A 1 79 ? 19.196 14.268 19.077 1.00 20.09 79 LEU A N 1
ATOM 611 C CA . LEU A 1 79 ? 19.409 15.127 17.913 1.00 20.25 79 LEU A CA 1
ATOM 612 C C . LEU A 1 79 ? 20.794 14.919 17.292 1.00 21.99 79 LEU A C 1
ATOM 613 O O . LEU A 1 79 ? 20.962 15.029 16.068 1.00 20.44 79 LEU A O 1
ATOM 618 N N . ASN A 1 80 ? 21.780 14.613 18.130 1.00 19.60 80 ASN A N 1
ATOM 619 C CA . ASN A 1 80 ? 23.123 14.277 17.662 1.00 20.23 80 ASN A CA 1
ATOM 620 C C . ASN A 1 80 ? 23.133 13.032 16.784 1.00 23.93 80 ASN A C 1
ATOM 621 O O . ASN A 1 80 ? 23.652 13.046 15.670 1.00 24.73 80 ASN A O 1
ATOM 626 N N . LYS A 1 81 ? 22.542 11.972 17.270 1.00 20.65 81 LYS A N 1
ATOM 627 C CA . LYS A 1 81 ? 22.500 10.727 16.535 1.00 22.87 81 LYS A CA 1
ATOM 628 C C . LYS A 1 81 ? 21.690 10.896 15.242 1.00 26.38 81 LYS A C 1
ATOM 629 O O . LYS A 1 81 ? 22.090 10.393 14.197 1.00 27.43 81 LYS A O 1
ATOM 635 N N . ALA A 1 82 ? 20.581 11.613 15.309 1.00 22.39 82 ALA A N 1
ATOM 636 C CA . ALA A 1 82 ? 19.690 11.813 14.163 1.00 24.04 82 ALA A CA 1
ATOM 637 C C . ALA A 1 82 ? 20.319 12.627 13.030 1.00 24.82 82 ALA A C 1
ATOM 638 O O . ALA A 1 82 ? 19.794 12.651 11.913 1.00 32.04 82 ALA A O 1
ATOM 640 N N . THR A 1 83 ? 21.421 13.310 13.318 1.00 19.28 83 THR A N 1
ATOM 641 C CA . THR A 1 83 ? 22.078 14.132 12.298 1.00 18.08 83 THR A CA 1
ATOM 642 C C . THR A 1 83 ? 23.556 13.768 12.142 1.00 23.19 83 THR A C 1
ATOM 643 O O . THR A 1 83 ? 24.329 14.536 11.590 1.00 22.96 83 THR A O 1
ATOM 647 N N . SER A 1 84 ? 23.944 12.581 12.606 1.00 24.94 84 SER A N 1
ATOM 648 C CA . SER A 1 84 ? 25.358 12.217 12.649 1.00 24.07 84 SER A CA 1
ATOM 649 C C . SER A 1 84 ? 25.988 12.002 11.275 1.00 28.11 84 SER A C 1
ATOM 650 O O . SER A 1 84 ? 27.213 12.007 11.151 1.00 33.30 84 SER A O 1
ATOM 653 N N . SER A 1 85 ? 25.159 11.847 10.245 1.00 27.30 85 SER A N 1
ATOM 654 C CA . SER A 1 85 ? 25.671 11.623 8.891 1.00 28.27 85 SER A CA 1
ATOM 655 C C . SER A 1 85 ? 25.836 12.905 8.074 1.00 28.72 85 SER A C 1
ATOM 656 O O . SER A 1 85 ? 26.218 12.849 6.905 1.00 32.65 85 SER A O 1
ATOM 659 N N . LEU A 1 86 ? 25.553 14.057 8.679 1.00 26.51 86 LEU A N 1
ATOM 660 C CA . LEU A 1 86 ? 25.720 15.333 7.978 1.00 22.90 86 LEU A CA 1
ATOM 661 C C . LEU A 1 86 ? 27.151 15.844 8.021 1.00 26.81 86 LEU A C 1
ATOM 662 O O . LEU A 1 86 ? 27.774 15.873 9.083 1.00 30.96 86 LEU A O 1
ATOM 667 N N . LYS A 1 87 ? 27.670 16.257 6.865 1.00 26.91 87 LYS A N 1
ATOM 668 C CA . LYS A 1 87 ? 28.952 16.955 6.830 1.00 29.86 87 LYS A CA 1
ATOM 669 C C . LYS A 1 87 ? 28.790 18.327 7.474 1.00 29.56 87 LYS A C 1
ATOM 670 O O . LYS A 1 87 ? 27.705 18.914 7.437 1.00 28.23 87 LYS A O 1
ATOM 676 N N . LYS A 1 88 ? 29.870 18.833 8.060 1.00 30.32 88 LYS A N 1
ATOM 677 C CA . LYS A 1 88 ? 29.853 20.146 8.693 1.00 30.91 88 LYS A CA 1
ATOM 678 C C . LYS A 1 88 ? 29.466 21.224 7.687 1.00 30.67 88 LYS A C 1
ATOM 679 O O . LYS A 1 88 ? 28.775 22.185 8.026 1.00 32.49 88 LYS A O 1
ATOM 685 N N . SER A 1 89 ? 29.916 21.056 6.448 1.00 27.38 89 SER A N 1
ATOM 686 C CA . SER A 1 89 ? 29.603 22.003 5.385 1.00 30.33 89 SER A CA 1
ATOM 687 C C . SER A 1 89 ? 28.100 22.059 5.138 1.00 30.22 89 SER A C 1
ATOM 688 O O . SER A 1 89 ? 27.531 23.134 4.950 1.00 29.51 89 SER A O 1
ATOM 691 N N . GLU A 1 90 ? 27.462 20.893 5.143 1.00 28.41 90 GLU A N 1
ATOM 692 C CA . GLU A 1 90 ? 26.021 20.808 4.940 1.00 31.31 90 GLU A CA 1
ATOM 693 C C . GLU A 1 90 ? 25.279 21.581 6.024 1.00 24.44 90 GLU A C 1
ATOM 694 O O . GLU A 1 90 ? 24.338 22.322 5.739 1.00 25.26 90 GLU A O 1
ATOM 700 N N . GLY A 1 91 ? 25.710 21.405 7.269 1.00 25.64 91 GLY A N 1
ATOM 701 C CA . GLY A 1 91 ? 25.106 22.099 8.390 1.00 24.31 91 GLY A CA 1
ATOM 702 C C . GLY A 1 91 ? 25.314 23.598 8.303 1.00 26.40 91 GLY A C 1
ATOM 703 O O . GLY A 1 91 ? 24.439 24.380 8.677 1.00 21.36 91 GLY A O 1
ATOM 704 N N . ARG A 1 92 ? 26.479 23.999 7.805 1.00 23.25 92 ARG A N 1
ATOM 705 C CA . ARG A 1 92 ? 26.799 25.411 7.648 1.00 24.26 92 ARG A CA 1
ATOM 706 C C . ARG A 1 92 ? 25.795 26.068 6.705 1.00 21.28 92 ARG A C 1
ATOM 707 O O . ARG A 1 92 ? 25.298 27.164 6.967 1.00 21.59 92 ARG A O 1
ATOM 715 N N . ASP A 1 93 ? 25.472 25.370 5.623 1.00 22.38 93 ASP A N 1
ATOM 716 C CA . ASP A 1 93 ? 24.488 25.851 4.663 1.00 23.11 93 ASP A CA 1
ATOM 717 C C . ASP A 1 93 ? 23.120 25.985 5.322 1.00 20.56 93 ASP A C 1
ATOM 718 O O . ASP A 1 93 ? 22.423 26.994 5.143 1.00 21.59 93 ASP A O 1
ATOM 723 N N . ILE A 1 94 ? 22.760 24.978 6.112 1.00 20.44 94 ILE A N 1
ATOM 724 C CA . ILE A 1 94 ? 21.477 24.974 6.799 1.00 21.54 94 ILE A CA 1
ATOM 725 C C . ILE A 1 94 ? 21.377 2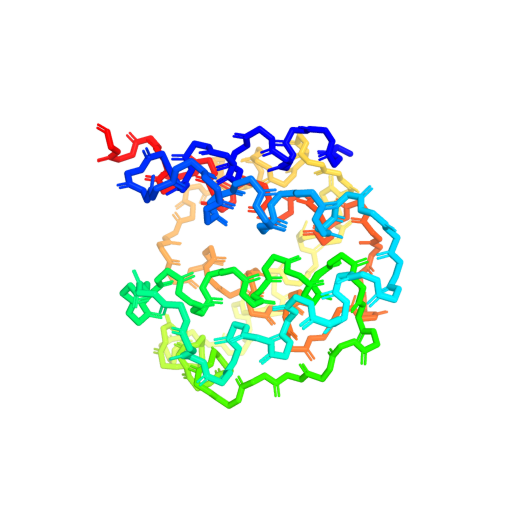6.148 7.781 1.00 21.63 94 ILE A C 1
ATOM 726 O O . ILE A 1 94 ? 20.347 26.820 7.847 1.00 19.38 94 ILE A O 1
ATOM 731 N N . ARG A 1 95 ? 22.450 26.435 8.512 1.00 20.76 95 ARG A N 1
ATOM 732 C CA . ARG A 1 95 ? 22.428 27.587 9.419 1.00 20.45 95 ARG A CA 1
ATOM 733 C C . ARG A 1 95 ? 22.140 28.894 8.682 1.00 20.50 95 ARG A C 1
ATOM 734 O O . ARG A 1 95 ? 21.303 29.688 9.110 1.00 21.09 95 ARG A O 1
ATOM 742 N N . LYS A 1 96 ? 22.755 29.067 7.590 1.00 21.33 96 LYS A N 1
ATOM 743 C CA . LYS A 1 96 ? 22.559 30.288 6.820 1.00 20.20 96 LYS A CA 1
ATOM 744 C C . LYS A 1 96 ? 21.129 30.371 6.278 1.00 19.96 96 LYS A C 1
ATOM 745 O O . LYS A 1 96 ? 20.489 31.427 6.331 1.00 20.31 96 LYS A O 1
ATOM 751 N N . GLN A 1 97 ? 20.705 29.300 5.724 1.00 19.29 97 GLN A N 1
ATOM 752 C CA . GLN A 1 97 ? 19.378 29.255 5.123 1.00 20.15 97 GLN A CA 1
ATOM 753 C C . GLN A 1 97 ? 18.275 29.484 6.157 1.00 22.24 97 GLN A C 1
ATOM 754 O O . GLN A 1 97 ? 17.307 30.195 5.886 1.00 21.69 97 GLN A O 1
ATOM 760 N N . MET A 1 98 ? 18.424 28.884 7.340 1.00 19.72 98 MET A N 1
ATOM 761 C CA . MET A 1 98 ? 17.496 29.123 8.452 1.00 22.43 98 MET A CA 1
ATOM 762 C C . MET A 1 98 ? 17.373 30.587 8.796 1.00 24.26 98 MET A C 1
ATOM 763 O O . MET A 1 98 ? 16.275 31.110 8.926 1.00 21.80 98 MET A O 1
ATOM 768 N N . LYS A 1 99 ? 18.481 31.228 9.014 1.00 19.62 99 LYS A N 1
ATOM 769 C CA . LYS A 1 99 ? 18.487 32.622 9.313 1.00 25.76 99 LYS A CA 1
ATOM 770 C C . LYS A 1 99 ? 17.827 33.476 8.272 1.00 24.54 99 LYS A C 1
ATOM 771 O O . LYS A 1 99 ? 17.092 34.376 8.580 1.00 27.12 99 LYS A O 1
ATOM 777 N N . ALA A 1 100 ? 18.136 33.198 7.034 1.00 22.48 100 ALA A N 1
ATOM 778 C CA . ALA A 1 100 ? 17.581 33.967 5.922 1.00 22.55 100 ALA A CA 1
ATOM 779 C C . ALA A 1 100 ? 16.082 33.727 5.768 1.00 23.20 100 ALA A C 1
ATOM 780 O O . ALA A 1 100 ? 15.376 34.549 5.189 1.00 26.18 100 ALA A O 1
ATOM 782 N N . ALA A 1 101 ? 15.597 32.608 6.299 1.00 23.25 101 ALA A N 1
ATOM 783 C CA . ALA A 1 101 ? 14.191 32.248 6.158 1.00 21.27 101 ALA A CA 1
ATOM 784 C C . ALA A 1 101 ? 13.283 33.190 6.941 1.00 24.38 101 ALA A C 1
ATOM 785 O O . ALA A 1 101 ? 12.126 33.401 6.564 1.00 27.17 101 ALA A O 1
ATOM 787 N N . GLY A 1 102 ? 13.799 33.722 8.046 1.00 27.32 102 GLY A N 1
ATOM 788 C CA . GLY A 1 102 ? 13.146 34.816 8.752 1.00 27.28 102 GLY A CA 1
ATOM 789 C C . GLY A 1 102 ? 12.019 34.468 9.712 1.00 28.39 102 GLY A C 1
ATOM 790 O O . GLY A 1 102 ? 12.023 34.913 10.861 1.00 28.24 102 GLY A O 1
ATOM 791 N N . ASP A 1 103 ? 11.052 33.678 9.254 1.00 28.69 103 ASP A N 1
ATOM 792 C CA . ASP A 1 103 ? 9.866 33.379 10.061 1.00 28.45 103 ASP A CA 1
ATOM 793 C C . ASP A 1 103 ? 9.277 32.008 9.735 1.00 30.48 103 ASP A C 1
ATOM 794 O O . ASP A 1 103 ? 9.844 31.260 8.936 1.00 24.74 103 ASP A O 1
ATOM 799 N N . PHE A 1 104 ? 8.134 31.686 10.341 1.00 26.62 104 PHE A N 1
ATOM 800 C CA . PHE A 1 104 ? 7.518 30.380 10.144 1.00 26.89 104 PHE A CA 1
ATOM 801 C C . PHE A 1 104 ? 7.271 30.037 8.674 1.00 26.59 104 PHE A C 1
ATOM 802 O O . PHE A 1 104 ? 7.693 28.974 8.206 1.00 23.62 104 PHE A O 1
ATOM 810 N N . LEU A 1 105 ? 6.589 30.929 7.955 1.00 23.91 105 LEU A N 1
ATOM 811 C CA . LEU A 1 105 ? 6.303 30.702 6.540 1.00 26.27 105 LEU A CA 1
ATOM 812 C C . LEU A 1 105 ? 7.591 30.511 5.752 1.00 23.40 105 LEU A C 1
ATOM 813 O O . LEU A 1 105 ? 7.656 29.661 4.871 1.00 23.78 105 LEU A O 1
ATOM 818 N N . GLY A 1 106 ? 8.622 31.277 6.096 1.00 23.28 106 GLY A N 1
ATOM 819 C CA . GLY A 1 106 ? 9.919 31.141 5.450 1.00 21.83 106 GLY A CA 1
ATOM 820 C C . GLY A 1 106 ? 10.575 29.800 5.720 1.00 22.51 106 GLY A C 1
ATOM 821 O O . GLY A 1 106 ? 11.135 29.169 4.819 1.00 24.35 106 GLY A O 1
ATOM 822 N N . VAL A 1 107 ? 10.503 29.352 6.967 1.00 21.06 107 VAL A N 1
ATOM 823 C CA . VAL A 1 107 ? 11.111 28.080 7.350 1.00 20.61 107 VAL A CA 1
ATOM 824 C C . VAL A 1 107 ? 10.363 26.899 6.730 1.00 22.84 107 VAL A C 1
ATOM 825 O O . VAL A 1 107 ? 10.981 25.967 6.201 1.00 22.52 107 VAL A O 1
ATOM 829 N N . GLU A 1 108 ? 9.034 26.944 6.776 1.00 25.39 108 GLU A N 1
ATOM 830 C CA . GLU A 1 108 ? 8.209 25.900 6.169 1.00 23.30 108 GLU A CA 1
ATOM 831 C C . GLU A 1 108 ? 8.546 25.779 4.685 1.00 22.76 108 GLU A C 1
ATOM 832 O O . GLU A 1 108 ? 8.792 24.685 4.182 1.00 27.35 108 GLU A O 1
ATOM 838 N N . SER A 1 109 ? 8.600 26.921 4.005 1.00 23.45 109 SER A N 1
ATOM 839 C CA . SER A 1 109 ? 8.965 26.966 2.590 1.00 26.14 109 SER A CA 1
ATOM 840 C C . SER A 1 109 ? 10.369 26.403 2.320 1.00 24.41 109 SER A C 1
ATOM 841 O O . SER A 1 109 ? 10.568 25.652 1.355 1.00 25.97 109 SER A O 1
ATOM 844 N N . MET A 1 110 ? 11.336 26.759 3.163 1.00 26.19 110 MET A N 1
ATOM 845 C CA . MET A 1 110 ? 12.709 26.260 3.026 1.00 24.77 110 MET A CA 1
ATOM 846 C C . MET A 1 110 ? 12.739 24.734 3.063 1.00 26.05 110 MET A C 1
ATOM 847 O O . MET A 1 110 ? 13.364 24.087 2.207 1.00 27.01 110 MET A O 1
ATOM 852 N N . MET A 1 111 ? 12.049 24.155 4.036 1.00 22.62 111 MET A N 1
ATOM 853 C CA . MET A 1 111 ? 11.999 22.698 4.168 1.00 24.68 111 MET A CA 1
ATOM 854 C C . MET A 1 111 ? 11.369 22.034 2.948 1.00 24.76 111 MET A C 1
ATOM 855 O O . MET A 1 111 ? 11.872 21.025 2.443 1.00 25.19 111 MET A O 1
ATOM 860 N N . LYS A 1 112 ? 10.264 22.552 2.508 1.00 22.40 112 LYS A N 1
ATOM 861 C CA . LYS A 1 112 ? 9.555 22.008 1.373 1.00 24.34 112 LYS A CA 1
ATOM 862 C C . LYS A 1 112 ? 10.234 22.221 0.031 1.00 25.75 112 LYS A C 1
ATOM 863 O O . LYS A 1 112 ? 10.409 21.283 -0.712 1.00 25.26 112 LYS A O 1
ATOM 869 N N . MET A 1 113 ? 10.585 23.454 -0.252 1.00 25.05 1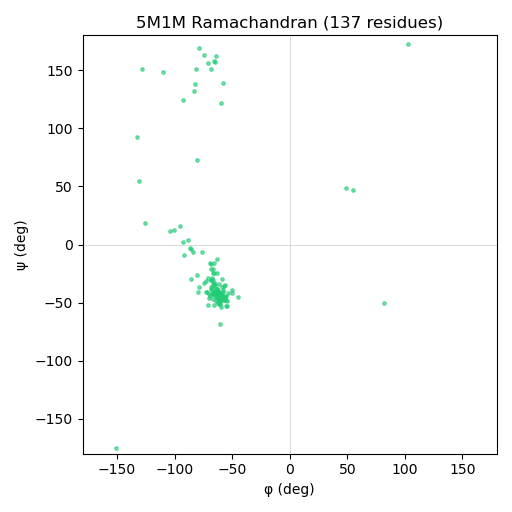13 MET A N 1
ATOM 870 C CA . MET A 1 113 ? 11.114 23.788 -1.570 1.00 22.43 113 MET A CA 1
ATOM 871 C C . MET A 1 113 ? 12.517 23.244 -1.814 1.00 26.29 113 MET A C 1
ATOM 872 O O . MET A 1 113 ? 12.883 22.958 -2.953 1.00 26.67 113 MET A O 1
ATOM 877 N N . ARG A 1 114 ? 13.302 23.084 -0.752 1.00 22.22 114 ARG A N 1
ATOM 878 C CA . ARG A 1 114 ? 14.623 22.461 -0.883 1.00 24.04 114 ARG A CA 1
ATOM 879 C C . ARG A 1 114 ? 14.559 20.940 -0.746 1.00 22.85 114 ARG A C 1
ATOM 880 O O . ARG A 1 114 ? 15.592 20.269 -0.762 1.00 22.27 114 ARG A O 1
ATOM 888 N N . ALA A 1 115 ? 13.341 20.410 -0.622 1.00 18.53 115 ALA A N 1
ATOM 889 C CA . ALA A 1 115 ? 13.095 18.983 -0.475 1.00 22.01 115 ALA A CA 1
ATOM 890 C C . ALA A 1 115 ? 13.973 18.355 0.601 1.00 23.84 115 ALA A C 1
ATOM 891 O O . ALA A 1 115 ? 14.601 17.327 0.380 1.00 23.07 115 ALA A O 1
ATOM 893 N N . PHE A 1 116 ? 14.017 18.979 1.771 1.00 21.63 116 PHE A N 1
ATOM 894 C CA . PHE A 1 116 ? 14.887 18.498 2.844 1.00 20.11 116 PHE A CA 1
ATOM 895 C C . PHE A 1 116 ? 14.617 17.059 3.254 1.00 21.74 116 PHE A C 1
ATOM 896 O O . PHE A 1 116 ? 13.461 16.627 3.340 1.00 23.48 116 PHE A O 1
ATOM 904 N N . ARG A 1 117 ? 15.697 16.324 3.498 1.00 21.44 117 ARG A N 1
ATOM 905 C CA . ARG A 1 117 ? 15.607 15.010 4.120 1.00 21.76 117 ARG A CA 1
ATOM 906 C C . ARG A 1 117 ? 15.300 15.153 5.601 1.00 20.81 117 ARG A C 1
ATOM 907 O O . ARG A 1 117 ? 15.467 16.236 6.187 1.00 20.69 117 ARG A O 1
ATOM 915 N N . ASP A 1 118 ? 14.851 14.061 6.215 1.00 22.77 118 ASP A N 1
ATOM 916 C CA . ASP A 1 118 ? 14.587 14.069 7.653 1.00 22.40 118 ASP A CA 1
ATOM 917 C C . ASP A 1 118 ? 15.796 14.553 8.446 1.00 22.68 118 ASP A C 1
ATOM 918 O O . ASP A 1 118 ? 15.649 15.345 9.372 1.00 20.99 118 ASP A O 1
ATOM 923 N N . ASP A 1 119 ? 16.994 14.112 8.074 1.00 20.32 119 ASP A N 1
ATOM 924 C CA . ASP A 1 119 ? 18.184 14.504 8.835 1.00 23.08 119 ASP A CA 1
ATOM 925 C C . ASP A 1 119 ? 18.491 16.006 8.726 1.00 23.29 119 ASP A C 1
ATOM 926 O O . ASP A 1 119 ? 19.018 16.614 9.667 1.00 22.45 119 ASP A O 1
ATOM 931 N N . GLN A 1 120 ? 18.145 16.603 7.588 1.00 18.70 120 GLN A N 1
ATOM 932 C CA . GLN A 1 120 ? 18.329 18.035 7.394 1.00 19.14 120 GLN A CA 1
ATOM 933 C C . GLN A 1 120 ? 17.311 18.834 8.217 1.00 20.99 120 GLN A C 1
ATOM 934 O O . GLN A 1 120 ? 17.643 19.880 8.794 1.00 20.28 120 GLN A O 1
ATOM 940 N N . ILE A 1 121 ? 16.070 18.360 8.262 1.00 18.98 121 ILE A N 1
ATOM 941 C CA . ILE A 1 121 ? 15.081 18.964 9.150 1.00 18.65 121 ILE A CA 1
ATOM 942 C C . ILE A 1 121 ? 15.521 18.848 10.612 1.00 20.13 121 ILE A C 1
ATOM 943 O O . ILE A 1 121 ? 15.437 19.830 11.381 1.00 18.99 121 ILE A O 1
ATOM 948 N N . MET A 1 122 ? 16.133 17.831 10.844 1.00 18.78 122 MET A N 1
ATOM 949 C CA . MET A 1 122 ? 16.446 17.607 12.233 1.00 20.23 122 MET A CA 1
ATOM 950 C C . MET A 1 122 ? 17.665 18.380 12.723 1.00 18.28 122 MET A C 1
ATOM 951 O O . MET A 1 122 ? 17.764 18.701 13.867 1.00 19.08 122 MET A O 1
ATOM 956 N N . GLU A 1 123 ? 18.499 18.646 11.743 1.00 19.20 123 GLU A N 1
ATOM 957 C CA . GLU A 1 123 ? 19.615 19.555 11.987 1.00 18.20 123 GLU A CA 1
ATOM 958 C C . GLU A 1 123 ? 19.139 20.990 12.266 1.00 18.93 123 GLU A C 1
ATOM 959 O O . GLU A 1 123 ? 19.754 21.706 13.065 1.00 16.99 123 GLU A O 1
ATOM 965 N N . MET A 1 124 ? 18.048 21.403 11.619 1.00 17.60 124 MET A N 1
ATOM 966 C CA . MET A 1 124 ? 17.421 22.693 11.931 1.00 18.47 124 MET A CA 1
ATOM 967 C C . MET A 1 124 ? 16.903 22.682 13.366 1.00 17.08 124 MET A C 1
ATOM 968 O O . MET A 1 124 ? 17.097 23.641 14.134 1.00 17.59 124 MET A O 1
ATOM 973 N N . VAL A 1 125 ? 16.240 21.595 13.752 1.00 17.84 125 VAL A N 1
ATOM 974 C CA . VAL A 1 125 ? 15.754 21.488 15.124 1.00 17.53 125 VAL A CA 1
ATOM 975 C C . VAL A 1 125 ? 16.904 21.460 16.132 1.00 17.14 125 VAL A C 1
ATOM 976 O O . VAL A 1 125 ? 16.823 22.068 17.200 1.00 16.78 125 VAL A O 1
ATOM 980 N N . GLU A 1 126 ? 17.978 20.755 15.791 1.00 16.68 126 GLU A N 1
ATOM 981 C CA . GLU A 1 126 ? 19.153 20.713 16.662 1.00 16.85 126 GLU A CA 1
ATOM 982 C C . GLU A 1 126 ? 19.785 22.094 16.814 1.00 18.30 126 GLU A C 1
ATOM 983 O O . GLU A 1 126 ? 20.230 22.466 17.901 1.00 18.00 126 GLU A O 1
ATOM 989 N N . GLU A 1 127 ? 19.852 22.843 15.721 1.00 16.30 127 GLU A N 1
ATOM 990 C CA . GLU A 1 127 ? 20.335 24.221 15.797 1.00 16.51 127 GLU A CA 1
ATOM 991 C C . GLU A 1 127 ? 19.555 25.048 16.818 1.00 17.61 127 GLU A C 1
ATOM 992 O O . GLU A 1 127 ? 20.148 25.713 17.670 1.00 20.54 127 GLU A O 1
ATOM 998 N N . VAL A 1 128 ? 18.227 24.988 16.761 1.00 18.26 128 VAL A N 1
ATOM 999 C CA . VAL A 1 128 ? 17.457 25.773 17.715 1.00 18.08 128 VAL A CA 1
ATOM 1000 C C . VAL A 1 128 ? 17.516 25.203 19.146 1.00 16.85 128 VAL A C 1
ATOM 1001 O O . VAL A 1 128 ? 17.451 25.962 20.119 1.00 20.20 128 VAL A O 1
ATOM 1005 N N . TYR A 1 129 ? 17.647 23.888 19.303 1.00 15.81 129 TYR A N 1
ATOM 1006 C CA . TYR A 1 129 ? 17.715 23.303 20.645 1.00 17.76 129 TYR A CA 1
ATOM 1007 C C . TYR A 1 129 ? 19.094 23.414 21.296 1.00 18.50 129 TYR A C 1
ATOM 1008 O O . TYR A 1 129 ? 19.202 23.695 22.492 1.00 19.95 129 TYR A O 1
ATOM 1017 N N . ASP A 1 130 ? 20.151 23.196 20.512 1.00 17.97 130 ASP A N 1
ATOM 1018 C CA . ASP A 1 130 ? 21.523 23.261 21.020 1.00 18.97 130 ASP A CA 1
ATOM 1019 C C . ASP A 1 130 ? 21.974 24.707 21.149 1.00 18.14 130 ASP A C 1
ATOM 1020 O O . ASP A 1 130 ? 22.711 25.056 22.074 1.00 21.26 130 ASP A O 1
ATOM 1025 N N . HIS A 1 131 ? 21.544 25.532 20.202 1.00 18.61 131 HIS A N 1
ATOM 1026 C CA . HIS A 1 131 ? 21.986 26.927 20.138 1.00 18.20 131 HIS A CA 1
ATOM 1027 C C . HIS A 1 131 ? 20.851 27.949 19.976 1.00 20.53 131 HIS A C 1
ATOM 1028 O O . HIS A 1 131 ? 20.884 28.790 19.060 1.00 19.76 131 HIS A O 1
ATOM 1035 N N . PRO A 1 132 ? 19.860 27.916 20.885 1.00 19.50 132 PRO A N 1
ATOM 1036 C CA . PRO A 1 132 ? 18.680 28.779 20.753 1.00 19.83 132 PRO A CA 1
ATOM 1037 C C . PRO A 1 132 ? 19.004 30.269 20.666 1.00 21.16 132 PRO A C 1
ATOM 1038 O O . PRO A 1 132 ? 18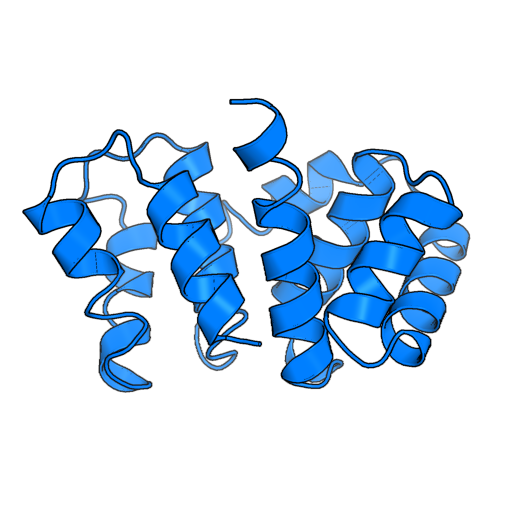.315 30.992 19.956 1.00 23.88 132 PRO A O 1
ATOM 1042 N N . ASP A 1 133 ? 20.041 30.710 21.365 1.00 22.42 133 ASP A N 1
ATOM 1043 C CA . ASP A 1 133 ? 20.340 32.137 21.424 1.00 27.86 133 ASP A CA 1
ATOM 1044 C C . ASP A 1 133 ? 20.987 32.635 20.135 1.00 27.19 133 ASP A C 1
ATOM 1045 O O . ASP A 1 133 ? 21.177 33.837 19.960 1.00 28.42 133 ASP A O 1
ATOM 1050 N N . ASP A 1 134 ? 21.305 31.725 19.220 1.00 24.04 134 ASP A N 1
ATOM 1051 C CA . ASP A 1 134 ? 21.839 32.137 17.922 1.00 21.61 134 ASP A CA 1
ATOM 1052 C C . ASP A 1 134 ? 20.724 32.502 16.943 1.00 23.45 134 ASP A C 1
ATOM 1053 O O . ASP A 1 134 ? 20.992 32.999 15.854 1.00 26.56 134 ASP A O 1
ATOM 1058 N N . TYR A 1 135 ? 19.473 32.279 17.341 1.00 20.37 135 TYR A N 1
ATOM 1059 C CA . TYR A 1 135 ? 18.343 32.466 16.442 1.00 20.87 135 TYR A CA 1
ATOM 1060 C C . TYR A 1 135 ? 17.288 33.346 17.068 1.00 19.60 135 TYR A C 1
ATOM 1061 O O . TYR A 1 135 ? 17.128 33.375 18.291 1.00 21.61 135 TYR A O 1
ATOM 1070 N N . THR A 1 136 ? 16.553 34.065 16.235 1.00 23.70 136 THR A N 1
ATOM 1071 C CA . THR A 1 136 ? 15.491 34.923 16.733 1.00 22.37 136 THR A CA 1
ATOM 1072 C C . THR A 1 136 ? 14.362 34.039 17.225 1.00 21.45 136 THR A C 1
ATOM 1073 O O . THR A 1 136 ? 14.253 32.890 16.803 1.00 19.80 136 THR A O 1
ATOM 1077 N N . PRO A 1 137 ? 13.527 34.560 18.132 1.00 21.01 137 PRO A N 1
ATOM 1078 C CA . PRO A 1 137 ? 12.316 33.832 18.512 1.00 22.62 137 PRO A CA 1
ATOM 1079 C C . PRO A 1 137 ? 11.497 33.382 17.290 1.00 23.41 137 PRO A C 1
ATOM 1080 O O . PRO A 1 137 ? 10.992 32.257 17.272 1.00 22.01 137 PRO A O 1
ATOM 1084 N N . ASP A 1 138 ? 11.404 34.217 16.257 1.00 23.52 138 ASP A N 1
ATOM 1085 C CA . ASP A 1 138 ? 10.649 33.857 15.057 1.00 21.42 138 ASP A CA 1
ATOM 1086 C C . ASP A 1 138 ? 11.217 32.615 14.368 1.00 20.49 138 ASP A C 1
ATOM 1087 O O . ASP A 1 138 ? 10.466 31.754 13.916 1.00 23.92 138 ASP A O 1
ATOM 1092 N N . ILE A 1 139 ? 12.542 32.530 14.289 1.00 19.45 139 ILE A N 1
ATOM 1093 C CA . ILE A 1 139 ? 13.167 31.352 13.694 1.00 20.08 139 ILE A CA 1
ATOM 1094 C C . ILE A 1 139 ? 13.011 30.118 14.576 1.00 19.35 139 ILE A C 1
ATOM 1095 O O . ILE A 1 139 ? 12.710 29.037 14.066 1.00 22.31 139 ILE A O 1
ATOM 1100 N N . ARG A 1 140 ? 13.193 30.266 15.888 1.00 21.84 140 ARG A N 1
ATOM 1101 C CA . ARG A 1 140 ? 13.046 29.130 16.797 1.00 20.93 140 ARG A CA 1
ATOM 1102 C C . ARG A 1 140 ? 11.633 28.571 16.731 1.00 22.77 140 ARG A C 1
ATOM 1103 O O . ARG A 1 140 ? 11.445 27.367 16.527 1.00 21.82 140 ARG A O 1
ATOM 1111 N N . ILE A 1 141 ? 10.647 29.451 16.883 1.00 22.13 141 ILE A N 1
ATOM 1112 C CA . ILE A 1 141 ? 9.240 29.053 16.846 1.00 21.16 141 ILE A CA 1
ATOM 1113 C C . ILE A 1 141 ? 8.863 28.504 15.477 1.00 22.10 141 ILE A C 1
ATOM 1114 O O . ILE A 1 141 ? 8.213 27.456 15.380 1.00 22.00 141 ILE A O 1
ATOM 1119 N N . GLY A 1 142 ? 9.304 29.185 14.424 1.00 21.37 142 GLY A N 1
ATOM 1120 C CA . GLY A 1 142 ? 9.049 28.734 13.066 1.00 19.72 142 GLY A CA 1
ATOM 1121 C C . GLY A 1 142 ? 9.597 27.348 12.782 1.00 21.37 142 GLY A C 1
ATOM 1122 O O . GLY A 1 142 ? 8.909 26.513 12.195 1.00 23.60 142 GLY A O 1
ATOM 1123 N N . THR A 1 143 ? 10.829 27.104 13.216 1.00 20.87 143 THR A N 1
ATOM 1124 C CA . THR A 1 143 ? 11.463 25.810 12.991 1.00 19.60 143 THR A CA 1
ATOM 1125 C C . THR A 1 143 ? 10.702 24.715 13.722 1.00 19.59 143 THR A C 1
ATOM 1126 O O . THR A 1 143 ? 10.382 23.680 13.139 1.00 18.66 143 THR A O 1
ATOM 1130 N N . ILE A 1 144 ? 10.410 24.942 15.000 1.00 17.71 144 ILE A N 1
ATOM 1131 C CA . ILE A 1 144 ? 9.737 23.918 15.781 1.00 19.12 144 ILE A CA 1
ATOM 1132 C C . ILE A 1 144 ? 8.305 23.700 15.289 1.00 20.31 144 ILE A C 1
ATOM 1133 O O . ILE A 1 144 ? 7.837 22.555 15.227 1.00 19.67 144 ILE A O 1
ATOM 1138 N N . THR A 1 145 ? 7.620 24.786 14.922 1.00 19.51 145 THR A N 1
ATOM 1139 C CA . THR A 1 145 ? 6.274 24.677 14.356 1.00 19.84 145 THR A CA 1
ATOM 1140 C C . THR A 1 145 ? 6.276 23.854 13.065 1.00 18.51 145 THR A C 1
ATOM 1141 O O . THR A 1 145 ? 5.458 22.941 12.894 1.00 20.61 145 THR A O 1
ATOM 1145 N N . ALA A 1 146 ? 7.192 24.183 12.160 1.00 20.05 146 ALA A N 1
ATOM 1146 C CA . ALA A 1 146 ? 7.304 23.458 10.906 1.00 19.30 146 ALA A CA 1
ATOM 1147 C C . ALA A 1 146 ? 7.600 21.977 11.126 1.00 22.03 146 ALA A C 1
ATOM 1148 O O . ALA A 1 146 ? 7.035 21.115 10.461 1.00 23.26 146 ALA A O 1
ATOM 1150 N N . TRP A 1 147 ? 8.494 21.702 12.068 1.00 18.88 147 TRP A N 1
ATOM 1151 C CA . TRP A 1 147 ? 8.826 20.339 12.457 1.00 19.68 147 TRP A CA 1
ATOM 1152 C C . TRP A 1 147 ? 7.615 19.579 12.994 1.00 19.91 147 TRP A C 1
ATOM 1153 O O . TRP A 1 147 ? 7.359 18.453 12.569 1.00 20.18 147 TRP A O 1
ATOM 1164 N N . LEU A 1 148 ? 6.876 20.188 13.916 1.00 20.11 148 LEU A N 1
ATOM 1165 C CA . LEU A 1 148 ? 5.676 19.552 14.452 1.00 19.90 148 LEU A CA 1
ATOM 1166 C C . LEU A 1 148 ? 4.629 19.350 13.374 1.00 20.28 148 LEU A C 1
ATOM 1167 O O . LEU A 1 148 ? 3.958 18.315 13.349 1.00 22.15 148 LEU A O 1
ATOM 1172 N N . ARG A 1 149 ? 4.497 20.324 12.473 1.00 21.34 149 ARG A N 1
ATOM 1173 C CA . ARG A 1 149 ? 3.534 20.194 11.382 1.00 24.48 149 ARG A CA 1
ATOM 1174 C C . ARG A 1 149 ? 3.881 18.995 10.508 1.00 24.26 149 ARG A C 1
ATOM 1175 O O . ARG A 1 149 ? 3.006 18.237 10.101 1.00 25.34 149 ARG A O 1
ATOM 1183 N N A CYS A 1 150 ? 5.167 18.806 10.249 0.50 20.93 150 CYS A N 1
ATOM 1184 N N B CYS A 1 150 ? 5.164 18.764 10.290 0.50 20.93 150 CYS A N 1
ATOM 1185 C CA A CYS A 1 150 ? 5.623 17.662 9.478 0.50 23.44 150 CYS A CA 1
ATOM 1186 C CA B CYS A 1 150 ? 5.573 17.640 9.474 0.50 23.44 150 CYS A CA 1
ATOM 1187 C C A CYS A 1 150 ? 5.240 16.343 10.152 0.50 22.82 150 CYS A C 1
ATOM 1188 C C B CYS A 1 150 ? 5.190 16.332 10.161 0.50 22.82 150 CYS A C 1
ATOM 1189 O O A CYS A 1 150 ? 4.745 15.418 9.493 0.50 24.72 150 CYS A O 1
ATOM 1190 O O B CYS A 1 150 ? 4.715 15.424 9.514 0.50 24.72 150 CYS A O 1
ATOM 1195 N N . LYS A 1 151 ? 5.463 16.251 11.461 1.00 20.33 151 LYS A N 1
ATOM 1196 C CA . LYS A 1 151 ? 5.155 15.025 12.181 1.00 21.25 151 LYS A CA 1
ATOM 1197 C C . LYS A 1 151 ? 3.650 14.774 12.214 1.00 25.52 151 LYS A C 1
ATOM 1198 O O . LYS A 1 151 ? 3.195 13.636 12.038 1.00 25.33 151 LYS A O 1
ATOM 1204 N N . ASN A 1 152 ? 2.877 15.831 12.448 1.00 23.28 152 ASN A N 1
ATOM 1205 C CA . ASN A 1 152 ? 1.429 15.684 12.558 1.00 24.11 152 ASN A CA 1
ATOM 1206 C C . ASN A 1 152 ? 0.783 15.288 11.227 1.00 28.59 152 ASN A C 1
ATOM 1207 O O . ASN A 1 152 ? -0.267 14.656 11.213 1.00 27.29 152 ASN A O 1
ATOM 1212 N N . LYS A 1 153 ? 1.389 15.674 10.108 1.00 27.00 153 LYS A N 1
ATOM 1213 C CA . LYS A 1 153 ? 0.880 15.248 8.831 1.00 29.77 153 LYS A CA 1
ATOM 1214 C C . LYS A 1 153 ? 1.045 13.785 8.573 1.00 32.63 153 LYS A C 1
ATOM 1215 O O . LYS A 1 153 ? 0.407 13.307 7.706 1.00 36.16 153 LYS A O 1
ATOM 1221 N N . LYS A 1 154 ? 1.885 13.096 9.296 1.00 32.58 154 LYS A N 1
ATOM 1222 C CA . LYS A 1 154 ? 2.038 11.641 9.209 1.00 34.30 154 LYS A CA 1
ATOM 1223 C C . LYS A 1 154 ? 1.053 10.880 10.099 1.00 39.15 154 LYS A C 1
ATOM 1224 O O . LYS A 1 154 ? 1.044 9.650 10.116 1.00 41.65 154 LYS A O 1
ATOM 1230 N N . SER A 1 155 ? 0.245 11.615 10.856 1.00 34.02 155 SER A N 1
ATOM 1231 C CA . SER A 1 155 ? -0.840 11.023 11.618 1.00 37.92 155 SER A CA 1
ATOM 1232 C C . SER A 1 155 ? -2.096 11.079 10.761 1.00 37.39 155 SER A C 1
ATOM 1233 O O . SER A 1 155 ? -3.033 10.313 10.974 1.00 49.32 155 SER A O 1
#

Secondary structure (DSSP, 8-state):
-HHHHHHHHHHHTTTS-HHHHHHHHHHHTS-HHHHHHHHHHHHTT-S---HHHHHHHHHHHHHH-TTSPPPHHHHHHHHHHTTT--HHHHHHHHHHHHHH-SHHHHHHHHHHTT--HHHHHHHHHHHHH-GGGS-HHHHHHHHHHHHHHHHTT-

Sequence (154 aa):
AHEILIAETEAFLKNVAPETRTAIISSAITGGKSACKSSAAKLIKNEHLPLMSGEATTMHIVMRCCLYPEIKPWKKASSDMLNKATSSLKKSEGRDIRKQMKAAGDFLGVESMMKMRAFRDDQIMEMVEEVYDHPDDYTPDIRIGTITAWLRCCKNKKS

Solvent-accessible surface area: 8186 Å² total; per-residue (Å²): 55,110,140,58,2,28,56,23,0,81,41,39,2,135,138,24,43,87,116,12,55,84,49,1,20,68,19,7,80,48,31,92,90,36,0,78,76,7,2,136,58,2,89,64,72,136,38,117,25,147,67,45,44,2,6,4,1,2,0,1,0,20,3,32,60,30,103,12,159,71,18,151,91,0,26,54,63,0,65,162,43,11,86,103,26,151,176,46,42,2,129,80,3,78,149,41,0,104,84,22,36,72,9,125,21,0,51,54,14,16,156,144,136,83,26,121,95,30,24,15,28,23,0,0,22,14,0,0,42,90,6,121,89,11,79,80,79,5,20,20,0,0,0,0,5,10,0,63,42,64,30,155,153,125

B-factor: mean 26.68, std 7.73, range [14.47, 54.31]